Protein AF-A0A0H4VDK5-F1 (afdb_monomer)

Mean predicted aligned error: 10.65 Å

Secondary structure (DSSP, 8-state):
-HHHHHHHHHHHHHHHHHHHHHHHHHHHHHHHHHHHHHHHHHHHHT--GGGS-HHHHHHHHHHHHHHHHHHHHHHHHHHHHHHHHHHHHHHHHHHHHHHHHHHHHHHHHHH-

Radius of gyration: 26.25 Å; Cα contacts (8 Å, |Δi|>4): 13; chains: 1; bounding box: 66×22×73 Å

Structure (mmCIF, N/CA/C/O backbone):
data_AF-A0A0H4VDK5-F1
#
_entry.id   AF-A0A0H4VDK5-F1
#
loop_
_atom_site.group_PDB
_atom_site.id
_atom_site.type_symbol
_atom_site.label_atom_id
_atom_site.label_alt_id
_atom_site.label_comp_id
_atom_site.label_asym_id
_atom_site.label_entity_id
_atom_site.label_seq_id
_atom_site.pdbx_PDB_ins_code
_atom_site.Cartn_x
_atom_site.Cartn_y
_atom_site.Cartn_z
_atom_site.occupancy
_atom_site.B_iso_or_equiv
_atom_site.auth_seq_id
_atom_site.auth_comp_id
_atom_site.auth_asym_id
_atom_site.auth_atom_id
_atom_site.pdbx_PDB_model_num
ATOM 1 N N . MET A 1 1 ? -38.648 -7.818 13.616 1.00 56.28 1 MET A N 1
ATOM 2 C CA . MET A 1 1 ? -37.692 -6.768 14.028 1.00 56.28 1 MET A CA 1
ATOM 3 C C . MET A 1 1 ? -36.271 -7.329 14.091 1.00 56.28 1 MET A C 1
ATOM 5 O O . MET A 1 1 ? -35.418 -6.765 13.433 1.00 56.28 1 MET A O 1
ATOM 9 N N . ALA A 1 2 ? -36.035 -8.493 14.715 1.00 60.19 2 ALA A N 1
ATOM 10 C CA . ALA A 1 2 ? -34.727 -9.173 14.685 1.00 60.19 2 ALA A CA 1
ATOM 11 C C . ALA A 1 2 ? -34.235 -9.586 13.274 1.00 60.19 2 ALA A C 1
ATOM 13 O O . ALA A 1 2 ? -33.056 -9.434 12.970 1.00 60.19 2 ALA A O 1
ATOM 14 N N . ASP A 1 3 ? -35.133 -10.038 12.389 1.00 65.44 3 ASP A N 1
ATOM 15 C CA . ASP A 1 3 ? -34.762 -10.440 11.017 1.00 65.44 3 ASP A CA 1
ATOM 16 C C . ASP A 1 3 ? -34.295 -9.275 10.131 1.00 65.44 3 ASP A C 1
ATOM 18 O O . ASP A 1 3 ? -33.431 -9.464 9.280 1.00 65.44 3 ASP A O 1
ATOM 22 N N . SER A 1 4 ? -34.832 -8.062 10.331 1.00 64.75 4 SER A N 1
ATOM 23 C CA . SER A 1 4 ? -34.434 -6.902 9.522 1.00 64.75 4 SER A CA 1
ATOM 24 C C . SER A 1 4 ? -33.049 -6.387 9.898 1.00 64.75 4 SER A C 1
ATOM 26 O O . SER A 1 4 ? -32.329 -5.907 9.032 1.00 64.75 4 SER A O 1
ATOM 28 N N . GLU A 1 5 ? -32.658 -6.506 11.171 1.00 66.44 5 GLU A N 1
ATOM 29 C CA . GLU A 1 5 ? -31.299 -6.172 11.608 1.00 66.44 5 GLU A CA 1
ATOM 30 C C . GLU A 1 5 ? -30.294 -7.200 11.077 1.00 66.44 5 GLU A C 1
ATOM 32 O O . GLU A 1 5 ? -29.261 -6.818 10.538 1.00 66.44 5 GLU A O 1
ATOM 37 N N . ALA A 1 6 ? -30.609 -8.499 11.143 1.00 70.38 6 ALA A N 1
ATOM 38 C CA . ALA A 1 6 ? -29.735 -9.557 10.632 1.00 70.38 6 ALA A CA 1
ATOM 39 C C . ALA A 1 6 ? -29.430 -9.408 9.128 1.00 70.38 6 ALA A C 1
ATOM 41 O O . ALA A 1 6 ? -28.270 -9.527 8.731 1.00 70.38 6 ALA A O 1
ATOM 42 N N . SER A 1 7 ? -30.434 -9.068 8.310 1.00 72.12 7 SER A N 1
ATOM 43 C CA . SER A 1 7 ? -30.236 -8.831 6.873 1.00 72.12 7 SER A CA 1
ATOM 44 C C . SER A 1 7 ? -29.374 -7.602 6.566 1.00 72.12 7 SER A C 1
ATOM 46 O O . SER A 1 7 ? -28.624 -7.603 5.590 1.00 72.12 7 SER A O 1
ATOM 48 N N . ASP A 1 8 ? -29.460 -6.562 7.400 1.00 74.69 8 ASP A N 1
ATOM 49 C CA . ASP A 1 8 ? -28.713 -5.313 7.211 1.00 74.69 8 ASP A CA 1
ATOM 50 C C . ASP A 1 8 ? -27.220 -5.523 7.521 1.00 74.69 8 ASP A C 1
ATOM 52 O O . ASP A 1 8 ? -26.338 -5.119 6.758 1.00 74.69 8 ASP A O 1
ATOM 56 N N . TRP A 1 9 ? -26.929 -6.294 8.576 1.00 66.50 9 TRP A N 1
ATOM 57 C CA . TRP A 1 9 ? -25.566 -6.698 8.920 1.00 66.50 9 TRP A CA 1
ATOM 58 C C . TRP A 1 9 ? -24.920 -7.584 7.847 1.00 66.50 9 TRP A C 1
ATOM 60 O O . TRP A 1 9 ? -23.721 -7.452 7.592 1.00 66.50 9 TRP A O 1
ATOM 70 N N . GLU A 1 10 ? -25.676 -8.480 7.207 1.00 75.62 10 GLU A N 1
ATOM 71 C CA . GLU A 1 10 ? -25.173 -9.319 6.111 1.00 75.62 10 GLU A CA 1
ATOM 72 C C . GLU A 1 10 ? -24.870 -8.501 4.849 1.00 75.62 10 GLU A C 1
ATOM 74 O O . GLU A 1 10 ? -23.801 -8.670 4.251 1.00 75.62 10 GLU A O 1
ATOM 79 N N . ALA A 1 11 ? -25.741 -7.554 4.495 1.00 74.94 11 ALA A N 1
ATOM 80 C CA . ALA A 1 11 ? -25.533 -6.658 3.362 1.00 74.94 11 ALA A CA 1
ATOM 81 C C . ALA A 1 11 ? -24.287 -5.764 3.541 1.00 74.94 11 ALA A C 1
ATOM 83 O O . ALA A 1 11 ? -23.472 -5.648 2.618 1.00 74.94 11 ALA A O 1
ATOM 84 N N . GLU A 1 12 ? -24.069 -5.198 4.735 1.00 73.06 12 GLU A N 1
ATOM 85 C CA . GLU A 1 12 ? -22.845 -4.444 5.054 1.00 73.06 12 GLU A CA 1
ATOM 86 C C . GLU A 1 12 ? -21.586 -5.323 4.977 1.00 73.06 12 GLU A C 1
ATOM 88 O O . GLU A 1 12 ? -20.561 -4.915 4.417 1.00 73.06 12 GLU A O 1
ATOM 93 N N . ARG A 1 13 ? -21.652 -6.561 5.491 1.00 70.75 13 ARG A N 1
ATOM 94 C CA . ARG A 1 13 ? -20.530 -7.517 5.444 1.00 70.75 13 ARG A CA 1
ATOM 95 C C . ARG A 1 13 ? -20.149 -7.873 4.010 1.00 70.75 13 ARG A C 1
ATOM 97 O O . ARG A 1 13 ? -18.960 -8.029 3.716 1.00 70.75 13 ARG A O 1
ATOM 104 N N . GLU A 1 14 ? -21.126 -8.027 3.121 1.00 70.50 14 GLU A N 1
ATOM 105 C CA . GLU A 1 14 ? -20.886 -8.313 1.707 1.00 70.50 14 GLU A CA 1
ATOM 106 C C . GLU A 1 14 ? -20.300 -7.114 0.958 1.00 70.50 14 GLU A C 1
ATOM 108 O O . GLU A 1 14 ? -19.346 -7.286 0.185 1.00 70.50 14 GLU A O 1
ATOM 113 N N . ALA A 1 15 ? -20.812 -5.908 1.218 1.00 68.25 15 ALA A N 1
ATOM 114 C CA . ALA A 1 15 ? -20.294 -4.671 0.643 1.00 68.25 15 ALA A CA 1
ATOM 115 C C . ALA A 1 15 ? -18.821 -4.453 1.032 1.00 68.25 15 ALA A C 1
ATOM 117 O O . ALA A 1 15 ? -17.963 -4.309 0.154 1.00 68.25 15 ALA A O 1
ATOM 118 N N . GLU A 1 16 ? -18.487 -4.578 2.321 1.00 66.69 16 GLU A N 1
ATOM 119 C CA . GLU A 1 16 ? -17.102 -4.475 2.794 1.00 66.69 16 GLU A CA 1
ATOM 120 C C . GLU A 1 16 ? -16.185 -5.554 2.191 1.00 66.69 16 GLU A C 1
ATOM 122 O O . GLU A 1 16 ? -14.994 -5.319 1.953 1.00 66.69 16 GLU A O 1
ATOM 127 N N . ARG A 1 17 ? -16.699 -6.771 1.963 1.00 64.38 17 ARG A N 1
ATOM 128 C CA . ARG A 1 17 ? -15.907 -7.884 1.418 1.00 64.38 17 ARG A CA 1
ATOM 129 C C . ARG A 1 17 ? -15.590 -7.676 -0.066 1.00 64.38 17 ARG A C 1
ATOM 131 O O . ARG A 1 17 ? -14.478 -7.996 -0.495 1.00 64.38 17 ARG A O 1
ATOM 138 N N . ARG A 1 18 ? -16.518 -7.100 -0.841 1.00 61.25 18 ARG A N 1
ATOM 139 C CA . ARG A 1 18 ? -16.278 -6.698 -2.241 1.00 61.25 18 ARG A CA 1
ATOM 140 C C . ARG A 1 18 ? -15.283 -5.546 -2.335 1.00 61.25 18 ARG A C 1
ATOM 142 O O . ARG A 1 18 ? -14.454 -5.533 -3.248 1.00 61.25 18 ARG A O 1
ATOM 149 N N . GLU A 1 19 ? -15.310 -4.633 -1.367 1.00 64.12 19 GLU A N 1
ATOM 150 C CA . GLU A 1 19 ? -14.418 -3.476 -1.359 1.00 64.12 19 GLU A CA 1
ATOM 151 C C . GLU A 1 19 ? -12.943 -3.861 -1.132 1.00 64.12 19 GLU A C 1
ATOM 153 O O . GLU A 1 19 ? -12.014 -3.330 -1.737 1.00 64.12 19 GLU A O 1
ATOM 158 N N . ARG A 1 20 ? -12.711 -4.901 -0.326 1.00 63.50 20 ARG A N 1
ATOM 159 C CA . ARG A 1 20 ? -11.366 -5.402 0.004 1.00 63.50 20 ARG A CA 1
ATOM 160 C C . ARG A 1 20 ? -10.590 -5.961 -1.185 1.00 63.50 20 ARG A C 1
ATOM 162 O O . ARG A 1 20 ? -9.362 -5.943 -1.153 1.00 63.50 20 ARG A O 1
ATOM 169 N N . ARG A 1 21 ? -11.275 -6.478 -2.211 1.00 62.41 21 ARG A N 1
ATOM 170 C CA . ARG A 1 21 ? -10.625 -7.244 -3.287 1.00 62.41 21 ARG A CA 1
ATOM 171 C C . ARG A 1 21 ? -10.013 -6.369 -4.377 1.00 62.41 21 ARG A C 1
ATOM 173 O O . ARG A 1 21 ? -9.077 -6.812 -5.034 1.00 62.41 21 ARG A O 1
ATOM 180 N N . HIS A 1 22 ? -10.509 -5.148 -4.567 1.00 68.12 22 HIS A N 1
ATOM 181 C CA . HIS A 1 22 ? -10.106 -4.317 -5.703 1.00 68.12 22 HIS A CA 1
ATOM 182 C C . HIS A 1 22 ? -8.900 -3.411 -5.419 1.00 68.12 22 HIS A C 1
ATOM 184 O O . HIS A 1 22 ? -8.112 -3.172 -6.326 1.00 68.12 22 HIS A O 1
ATOM 190 N N . LEU A 1 23 ? -8.681 -2.980 -4.172 1.00 74.50 23 LEU A N 1
ATOM 191 C CA . LEU A 1 23 ? -7.496 -2.202 -3.767 1.00 74.50 23 LEU A CA 1
ATOM 192 C C . LEU A 1 23 ? -6.151 -2.840 -4.188 1.00 74.50 23 LEU A C 1
ATOM 194 O O . LEU A 1 23 ? -5.353 -2.155 -4.830 1.00 74.50 23 LEU A O 1
ATOM 198 N N . PRO A 1 24 ? -5.884 -4.135 -3.909 1.00 79.88 24 PRO A N 1
ATOM 199 C CA . PRO A 1 24 ? -4.648 -4.781 -4.355 1.00 79.88 24 PRO A CA 1
ATOM 200 C C . PRO A 1 24 ? -4.590 -4.985 -5.873 1.00 79.88 24 PRO A C 1
ATOM 202 O O . PRO A 1 24 ? -3.508 -4.935 -6.451 1.00 79.88 24 PRO A O 1
ATOM 205 N N . MET A 1 25 ? -5.736 -5.162 -6.540 1.00 82.94 25 MET A N 1
ATOM 206 C CA . MET A 1 25 ? -5.785 -5.307 -7.999 1.00 82.94 25 MET A CA 1
ATOM 207 C C . MET A 1 25 ? -5.475 -3.995 -8.721 1.00 82.94 25 MET A C 1
ATOM 209 O O . MET A 1 25 ? -4.791 -4.018 -9.737 1.00 82.94 25 MET A O 1
ATOM 213 N N . ILE A 1 26 ? -5.921 -2.854 -8.185 1.00 85.88 26 ILE A N 1
ATOM 214 C CA . ILE A 1 26 ? -5.579 -1.527 -8.714 1.00 85.88 26 ILE A CA 1
ATOM 215 C C . ILE A 1 26 ? -4.078 -1.277 -8.557 1.00 85.88 26 ILE A C 1
ATOM 217 O O . ILE A 1 26 ? -3.429 -0.864 -9.515 1.00 85.88 26 ILE A O 1
ATOM 221 N N . GLY A 1 27 ? -3.509 -1.589 -7.385 1.00 87.25 27 GLY A N 1
ATOM 222 C CA . GLY A 1 27 ? -2.064 -1.498 -7.157 1.00 87.25 27 GLY A CA 1
ATOM 223 C C . GLY A 1 27 ? -1.260 -2.372 -8.123 1.00 87.25 27 GLY A C 1
ATOM 224 O O . GLY A 1 27 ? -0.282 -1.909 -8.710 1.00 87.25 27 GLY A O 1
ATOM 225 N N . LEU A 1 28 ? -1.712 -3.606 -8.362 1.00 89.19 28 LEU A N 1
ATOM 226 C CA . LEU A 1 28 ? -1.100 -4.517 -9.329 1.00 89.19 28 LEU A CA 1
ATOM 227 C C . LEU A 1 28 ? -1.234 -3.998 -10.768 1.00 89.19 28 LEU A C 1
ATOM 229 O O . LEU A 1 28 ? -0.253 -4.006 -11.504 1.00 89.19 28 LEU A O 1
ATOM 233 N N . GLY A 1 29 ? -2.400 -3.475 -11.152 1.00 92.19 29 GLY A N 1
ATOM 234 C CA . GLY A 1 29 ? -2.626 -2.859 -12.461 1.00 92.19 29 GLY A CA 1
ATOM 235 C C . GLY A 1 29 ? -1.727 -1.645 -12.713 1.00 92.19 29 GLY A C 1
ATOM 236 O O . GLY A 1 29 ? -1.082 -1.576 -13.757 1.00 92.19 29 GLY A O 1
ATOM 237 N N . LEU A 1 30 ? -1.613 -0.731 -11.741 1.00 90.44 30 LEU A N 1
ATOM 238 C CA . LEU A 1 30 ? -0.683 0.405 -11.805 1.00 90.44 30 LEU A CA 1
ATOM 239 C C . LEU A 1 30 ? 0.772 -0.057 -11.913 1.00 90.44 30 LEU A C 1
ATOM 241 O O . LEU A 1 30 ? 1.533 0.506 -12.693 1.00 90.44 30 LEU A O 1
ATOM 245 N N . SER A 1 31 ? 1.148 -1.090 -11.157 1.00 90.81 31 SER A N 1
ATOM 246 C CA . SER A 1 31 ? 2.498 -1.659 -11.185 1.00 90.81 31 SER A CA 1
ATOM 247 C C . SER A 1 31 ? 2.833 -2.237 -12.562 1.00 90.81 31 SER A C 1
ATOM 249 O O . SER A 1 31 ? 3.892 -1.949 -13.113 1.00 90.81 31 SER A O 1
ATOM 251 N N . VAL A 1 32 ? 1.915 -3.016 -13.144 1.00 92.50 32 VAL A N 1
ATOM 252 C CA . VAL A 1 32 ? 2.076 -3.601 -14.483 1.00 92.50 32 VAL A CA 1
ATOM 253 C C . VAL A 1 32 ? 2.153 -2.508 -15.545 1.00 92.50 32 VAL A C 1
ATOM 255 O O . VAL A 1 32 ? 3.039 -2.559 -16.392 1.00 92.50 32 VAL A O 1
ATOM 258 N N . LEU A 1 33 ? 1.277 -1.501 -15.482 1.00 94.31 33 LEU A N 1
ATOM 259 C CA . LEU A 1 33 ? 1.296 -0.367 -16.407 1.00 94.31 33 LEU A CA 1
ATOM 260 C C . LEU A 1 33 ? 2.611 0.417 -16.316 1.00 94.31 33 LEU A C 1
ATOM 262 O O . LEU A 1 33 ? 3.187 0.774 -17.340 1.00 94.31 33 LEU A O 1
ATOM 266 N N . TYR A 1 34 ? 3.102 0.654 -15.100 1.00 90.88 34 TYR A N 1
ATOM 267 C CA . TYR A 1 34 ? 4.367 1.338 -14.858 1.00 90.88 34 TYR A CA 1
ATOM 268 C C . TYR A 1 34 ? 5.551 0.558 -15.441 1.00 90.88 34 TYR A C 1
ATOM 270 O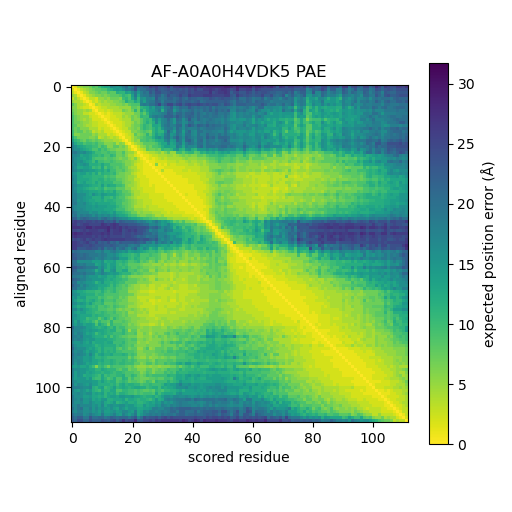 O . TYR A 1 34 ? 6.321 1.109 -16.226 1.00 90.88 34 TYR A O 1
ATOM 278 N N . VAL A 1 35 ? 5.663 -0.738 -15.129 1.00 90.06 35 VAL A N 1
ATOM 279 C CA . VAL A 1 35 ? 6.741 -1.596 -15.647 1.00 90.06 35 VAL A CA 1
ATOM 280 C C . VAL A 1 35 ? 6.665 -1.720 -17.170 1.00 90.06 35 VAL A C 1
ATOM 282 O O . VAL A 1 35 ? 7.694 -1.636 -17.836 1.00 90.06 35 VAL A O 1
ATOM 285 N N . ALA A 1 36 ? 5.464 -1.856 -17.739 1.00 91.75 36 ALA A N 1
ATOM 286 C CA . ALA A 1 36 ? 5.269 -1.882 -19.186 1.00 91.75 36 ALA A CA 1
ATOM 287 C C . ALA A 1 36 ? 5.686 -0.559 -19.845 1.00 91.75 36 ALA A C 1
ATOM 289 O O . ALA A 1 36 ? 6.326 -0.579 -20.893 1.00 91.75 36 ALA A O 1
ATOM 290 N N . GLY A 1 37 ? 5.378 0.583 -19.222 1.00 91.25 37 GLY A N 1
ATOM 291 C CA . GLY A 1 37 ? 5.813 1.902 -19.685 1.00 91.25 37 GLY A CA 1
ATOM 292 C C . GLY A 1 37 ? 7.334 2.061 -19.663 1.00 91.25 37 GLY A C 1
ATOM 293 O O . GLY A 1 37 ? 7.910 2.533 -20.640 1.00 91.25 37 GLY A O 1
ATOM 294 N N . VAL A 1 38 ? 7.994 1.604 -18.595 1.00 86.81 38 VAL A N 1
ATOM 295 C CA . VAL A 1 38 ? 9.463 1.594 -18.497 1.00 86.81 38 VAL A CA 1
ATOM 296 C C . VAL A 1 38 ? 10.077 0.677 -19.558 1.00 86.81 38 VAL A C 1
ATOM 298 O O . VAL A 1 38 ? 11.009 1.082 -20.249 1.00 86.81 38 VAL A O 1
ATOM 301 N N . ALA A 1 39 ? 9.538 -0.530 -19.741 1.00 85.88 39 ALA A N 1
ATOM 302 C CA . ALA A 1 39 ? 10.011 -1.461 -20.762 1.00 85.88 39 ALA A CA 1
ATOM 303 C C . ALA A 1 39 ? 9.841 -0.891 -22.181 1.00 85.88 39 ALA A C 1
ATOM 305 O O . ALA A 1 39 ? 10.769 -0.953 -22.984 1.00 85.88 39 ALA A O 1
ATOM 306 N N . LEU A 1 40 ? 8.689 -0.282 -22.479 1.00 88.31 40 LEU A N 1
ATOM 307 C CA . LEU A 1 40 ? 8.428 0.360 -23.767 1.00 88.31 40 LEU A CA 1
ATOM 308 C C . LEU A 1 40 ? 9.374 1.541 -24.013 1.00 88.31 40 LEU A C 1
ATOM 310 O O . LEU A 1 40 ? 9.916 1.667 -25.108 1.00 88.31 40 LEU A O 1
ATOM 314 N N . TYR A 1 41 ? 9.600 2.377 -22.996 1.00 85.94 41 TYR A N 1
ATOM 315 C CA . TYR A 1 41 ? 10.550 3.486 -23.063 1.00 85.94 41 TYR A CA 1
ATOM 316 C C . TYR A 1 41 ? 11.958 2.995 -23.418 1.00 85.94 41 TYR A C 1
ATOM 318 O O . TYR A 1 41 ? 12.558 3.513 -24.356 1.00 85.94 41 TYR A O 1
ATOM 326 N N . LEU A 1 42 ? 12.454 1.947 -22.749 1.00 82.00 42 LEU A N 1
ATOM 327 C CA . LEU A 1 42 ? 13.764 1.357 -23.047 1.00 82.00 42 LEU A CA 1
ATOM 328 C C . LEU A 1 42 ? 13.861 0.821 -24.483 1.00 82.00 42 LEU A C 1
ATOM 330 O O . LEU A 1 42 ? 14.853 1.071 -25.167 1.00 82.00 42 LEU A O 1
ATOM 334 N N . VAL A 1 43 ? 12.821 0.122 -24.952 1.00 81.50 43 VAL A N 1
ATOM 335 C CA . VAL A 1 43 ? 12.770 -0.441 -26.312 1.00 81.50 43 VAL A CA 1
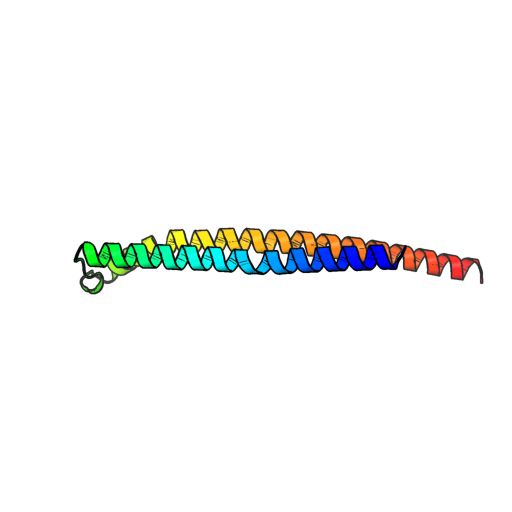ATOM 336 C C . VAL A 1 43 ? 12.783 0.664 -27.373 1.00 81.50 43 VAL A C 1
ATOM 338 O O . VAL A 1 43 ? 13.495 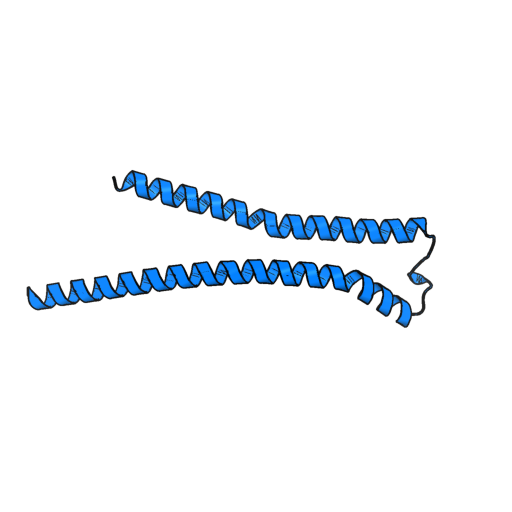0.540 -28.365 1.00 81.50 43 VAL A O 1
ATOM 341 N N . ILE A 1 44 ? 12.047 1.762 -27.159 1.00 85.12 44 ILE A N 1
ATOM 342 C CA . ILE A 1 44 ? 12.032 2.921 -28.070 1.00 85.12 44 ILE A CA 1
ATOM 343 C C . ILE A 1 44 ? 13.375 3.665 -28.049 1.00 85.12 44 ILE A C 1
ATOM 345 O O . ILE A 1 44 ? 13.843 4.112 -29.093 1.00 85.12 44 ILE A O 1
ATOM 349 N N . GLN A 1 45 ? 14.008 3.787 -26.879 1.00 79.62 45 GLN A N 1
ATOM 350 C CA . GLN A 1 45 ? 15.307 4.449 -26.718 1.00 79.62 45 GLN A CA 1
ATOM 351 C C . GLN A 1 45 ? 16.453 3.672 -27.399 1.00 79.62 45 GLN A C 1
ATOM 353 O O . GLN A 1 45 ? 17.528 4.232 -27.611 1.00 79.62 45 GLN A O 1
ATOM 358 N N . GLY A 1 46 ? 16.253 2.387 -27.720 1.00 68.44 46 GLY A N 1
ATOM 359 C CA . GLY A 1 46 ? 17.276 1.521 -28.317 1.00 68.44 46 GLY A CA 1
ATOM 360 C C . GLY A 1 46 ? 18.457 1.222 -27.385 1.00 68.44 46 GLY A C 1
ATOM 361 O O . GLY A 1 46 ? 19.499 0.760 -27.841 1.00 68.44 46 GLY A O 1
ATOM 362 N N . GLN A 1 47 ? 18.314 1.507 -26.089 1.00 64.12 47 GLN A N 1
ATOM 363 C CA . GLN A 1 47 ? 19.327 1.257 -25.067 1.00 64.12 47 GLN A CA 1
ATOM 364 C C . GLN A 1 47 ? 19.122 -0.156 -24.519 1.00 64.12 47 GLN A C 1
ATOM 366 O O . GLN A 1 47 ? 18.086 -0.435 -23.915 1.00 64.12 47 GLN A O 1
ATOM 371 N N . ASN A 1 48 ? 20.095 -1.047 -24.718 1.00 62.22 48 ASN A N 1
ATOM 372 C CA . ASN A 1 48 ? 20.096 -2.354 -24.068 1.00 62.22 48 ASN A CA 1
ATOM 373 C C . ASN A 1 48 ? 20.660 -2.206 -22.649 1.00 62.22 48 ASN A C 1
ATOM 375 O O . ASN A 1 48 ? 21.867 -2.022 -22.503 1.00 62.22 48 ASN A O 1
ATOM 379 N N . PRO A 1 49 ? 19.844 -2.349 -21.587 1.00 58.41 49 PRO A N 1
ATOM 380 C CA . PRO A 1 49 ? 20.347 -2.292 -20.217 1.00 58.41 49 PRO A CA 1
ATOM 381 C C . PRO A 1 49 ? 21.347 -3.413 -19.889 1.00 58.41 49 PRO A C 1
ATOM 383 O O . PRO A 1 49 ? 22.061 -3.331 -18.899 1.00 58.41 49 PRO A O 1
ATOM 386 N N . ALA A 1 50 ? 21.410 -4.450 -20.730 1.00 61.00 50 ALA A N 1
ATOM 387 C CA . ALA A 1 50 ? 22.351 -5.559 -20.621 1.00 61.00 50 ALA A CA 1
ATOM 388 C C . ALA A 1 50 ? 23.794 -5.211 -21.043 1.00 61.00 50 ALA A C 1
ATOM 390 O O . ALA A 1 50 ? 24.697 -5.969 -20.703 1.00 61.00 50 ALA A O 1
ATOM 391 N N . ASP A 1 51 ? 24.009 -4.092 -21.748 1.00 60.84 51 ASP A N 1
ATOM 392 C CA . ASP A 1 51 ? 25.350 -3.598 -22.107 1.00 60.84 51 ASP A CA 1
ATOM 393 C C . ASP A 1 51 ? 25.931 -2.635 -21.052 1.00 60.84 51 ASP A C 1
ATOM 395 O O . ASP A 1 51 ? 27.100 -2.254 -21.141 1.00 60.84 51 ASP A O 1
ATOM 399 N N . LEU A 1 52 ? 25.141 -2.239 -20.044 1.00 61.31 52 LEU A N 1
ATOM 400 C CA . LEU A 1 52 ? 25.620 -1.394 -18.950 1.00 61.31 52 LEU A CA 1
ATOM 401 C C . LEU A 1 52 ? 26.448 -2.203 -17.945 1.00 61.31 52 LEU A C 1
ATOM 403 O O . LEU A 1 52 ? 26.191 -3.380 -17.678 1.00 61.31 52 LEU A O 1
ATOM 407 N N . ALA A 1 53 ? 27.439 -1.542 -17.341 1.00 67.62 53 ALA A N 1
ATOM 408 C CA . ALA A 1 53 ? 28.220 -2.133 -16.265 1.00 67.62 53 ALA A CA 1
ATOM 409 C C . ALA A 1 53 ? 27.297 -2.569 -15.113 1.00 67.62 53 ALA A C 1
ATOM 411 O O . ALA A 1 53 ? 26.303 -1.910 -14.810 1.00 67.62 53 ALA A O 1
ATOM 412 N N . LEU A 1 54 ? 27.653 -3.654 -14.417 1.00 69.62 54 LEU A N 1
ATOM 413 C CA . LEU A 1 54 ? 26.826 -4.244 -13.352 1.00 69.62 54 LEU A CA 1
ATOM 414 C C . LEU A 1 54 ? 26.400 -3.228 -12.269 1.00 69.62 54 LEU A C 1
ATOM 416 O O . LEU A 1 54 ? 25.325 -3.358 -11.690 1.00 69.62 54 LEU A O 1
ATOM 420 N N . ASN A 1 55 ? 27.223 -2.202 -12.028 1.00 71.38 55 ASN A N 1
ATOM 421 C CA . ASN A 1 55 ? 26.924 -1.112 -11.100 1.00 71.38 55 ASN A CA 1
ATOM 422 C C . ASN A 1 55 ? 25.792 -0.193 -11.603 1.00 71.38 55 ASN A C 1
ATOM 424 O O . ASN A 1 55 ? 24.888 0.139 -10.848 1.00 71.38 55 ASN A O 1
ATOM 428 N N . GLU A 1 56 ? 25.793 0.158 -12.889 1.00 77.25 56 GLU A N 1
ATOM 429 C CA . GLU A 1 56 ? 24.775 1.024 -13.503 1.00 77.25 56 GLU A CA 1
ATOM 430 C C . GLU A 1 56 ? 23.443 0.286 -13.704 1.00 77.25 56 GLU A C 1
ATOM 432 O O . GLU A 1 56 ? 22.370 0.879 -13.582 1.00 77.25 56 GLU A O 1
ATOM 437 N N . LEU A 1 57 ? 23.493 -1.032 -13.934 1.00 79.69 57 LEU A N 1
ATOM 438 C CA . LEU A 1 57 ? 22.303 -1.883 -13.905 1.00 79.69 57 LEU A CA 1
ATOM 439 C C . LEU A 1 57 ? 21.655 -1.877 -12.510 1.00 79.69 57 LEU A C 1
ATOM 441 O O . LEU A 1 57 ? 20.430 -1.814 -12.396 1.00 79.69 57 LEU A O 1
ATOM 445 N N . GLY A 1 58 ? 22.475 -1.913 -11.455 1.00 80.06 58 GLY A N 1
ATOM 446 C CA . GLY A 1 58 ? 22.026 -1.794 -10.068 1.00 80.06 58 GLY A CA 1
ATOM 447 C C . GLY A 1 58 ? 21.323 -0.464 -9.794 1.00 80.06 58 GLY A C 1
ATOM 448 O O . GLY A 1 58 ? 20.209 -0.465 -9.267 1.00 80.06 58 GLY A O 1
ATOM 449 N N . ASP A 1 59 ? 21.917 0.650 -10.222 1.00 83.44 59 ASP A N 1
ATOM 450 C CA . ASP A 1 59 ? 21.328 1.987 -10.077 1.00 83.44 59 ASP A CA 1
ATOM 451 C C . ASP A 1 59 ? 20.015 2.127 -10.864 1.00 83.44 59 ASP A C 1
ATOM 453 O O . ASP A 1 59 ? 19.036 2.687 -10.360 1.00 83.44 59 ASP A O 1
ATOM 457 N N . PHE A 1 60 ? 19.941 1.551 -12.068 1.00 83.25 60 PHE A N 1
ATOM 458 C CA . PHE A 1 60 ? 18.718 1.528 -12.870 1.00 83.25 60 PHE A CA 1
ATOM 459 C C . PHE A 1 60 ? 17.591 0.7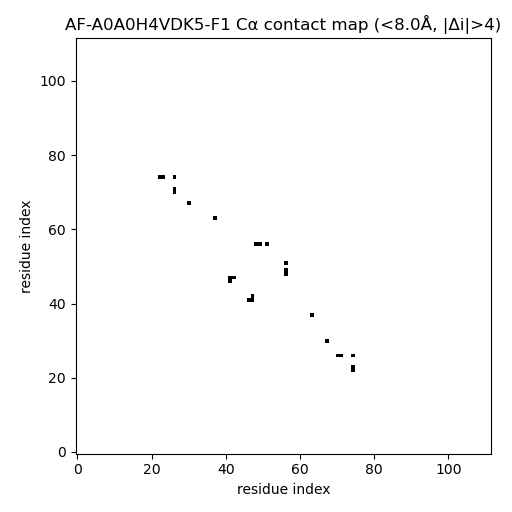39 -12.187 1.00 83.25 60 PHE A C 1
ATOM 461 O O . PHE A 1 60 ? 16.475 1.245 -12.034 1.00 83.25 60 PHE A O 1
ATOM 468 N N . VAL A 1 61 ? 17.873 -0.487 -11.732 1.00 86.12 61 VAL A N 1
ATOM 469 C CA . VAL A 1 61 ? 16.885 -1.325 -11.033 1.00 86.12 61 VAL A CA 1
ATOM 470 C C . VAL A 1 61 ? 16.470 -0.680 -9.711 1.00 86.12 61 VAL A C 1
ATOM 472 O O . VAL A 1 61 ? 15.282 -0.677 -9.384 1.00 86.12 61 VAL A O 1
ATOM 475 N N . GLY A 1 62 ? 17.402 -0.077 -8.972 1.00 88.62 62 GLY A N 1
ATOM 476 C CA . GLY A 1 62 ? 17.112 0.694 -7.762 1.00 88.62 62 GLY A CA 1
ATOM 477 C C . GLY A 1 62 ? 16.191 1.886 -8.040 1.00 88.62 62 GL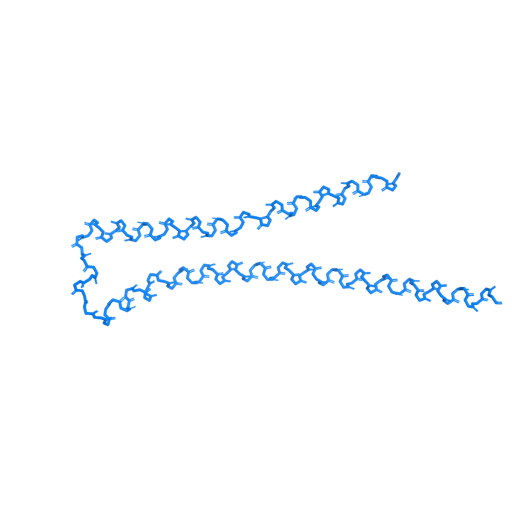Y A C 1
ATOM 478 O O . GLY A 1 62 ? 15.199 2.087 -7.334 1.00 88.62 62 GLY A O 1
ATOM 479 N N . GLY A 1 63 ? 16.453 2.626 -9.118 1.00 87.00 63 GLY A N 1
ATOM 480 C CA . GLY A 1 63 ? 15.638 3.759 -9.551 1.00 87.00 63 GLY A CA 1
ATOM 481 C C . GLY A 1 63 ? 14.217 3.361 -9.957 1.00 87.00 63 GLY A C 1
ATOM 482 O O . GLY A 1 63 ? 13.253 3.961 -9.486 1.00 87.00 63 GLY A O 1
ATOM 483 N N . 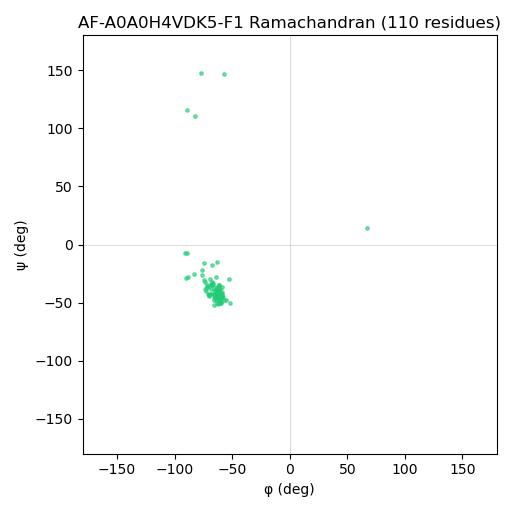VAL A 1 64 ? 14.066 2.317 -10.777 1.00 89.44 64 VAL A N 1
ATOM 484 C CA . VAL A 1 64 ? 12.752 1.837 -11.248 1.00 89.44 64 VAL A CA 1
ATOM 485 C C . VAL A 1 64 ? 11.965 1.138 -10.134 1.00 89.44 64 VAL A C 1
ATOM 487 O O . VAL A 1 64 ? 10.741 1.248 -10.065 1.00 89.44 64 VAL A O 1
ATOM 490 N N . SER A 1 65 ? 12.641 0.429 -9.228 1.00 91.62 65 SER A N 1
ATOM 491 C CA . SER A 1 65 ? 11.975 -0.273 -8.124 1.00 91.62 65 SER A CA 1
ATOM 492 C C . SER A 1 65 ? 11.520 0.657 -6.998 1.00 91.62 65 SER A C 1
ATOM 494 O O . SER A 1 65 ? 10.540 0.336 -6.327 1.00 91.62 65 SER A O 1
ATOM 496 N N . SER A 1 66 ? 12.157 1.817 -6.804 1.00 92.19 66 SER A N 1
ATOM 497 C CA . SER A 1 66 ? 11.849 2.722 -5.686 1.00 92.19 66 SER A CA 1
ATOM 498 C C . SER A 1 66 ? 10.389 3.222 -5.671 1.00 92.19 66 SER A C 1
ATOM 500 O O . SER A 1 66 ? 9.723 3.062 -4.643 1.00 92.19 66 SER A O 1
ATOM 502 N N . PRO A 1 67 ? 9.817 3.754 -6.774 1.00 91.12 67 PRO A N 1
ATOM 503 C CA . PRO A 1 67 ? 8.408 4.159 -6.810 1.00 91.12 67 PRO A CA 1
ATOM 504 C C . PRO A 1 67 ? 7.444 2.987 -6.609 1.00 91.12 67 PRO A C 1
ATOM 506 O O . PRO A 1 67 ? 6.418 3.129 -5.943 1.00 91.12 67 PRO A O 1
ATOM 509 N N . LEU A 1 68 ? 7.788 1.818 -7.154 1.00 91.81 68 LEU A N 1
ATOM 510 C CA . LEU A 1 68 ? 6.989 0.606 -7.021 1.00 91.81 68 LEU A CA 1
ATOM 511 C C . LEU A 1 68 ? 6.956 0.127 -5.563 1.00 91.81 68 LEU A C 1
ATOM 513 O O . LEU A 1 68 ? 5.884 -0.124 -5.016 1.00 91.81 68 LEU A O 1
ATOM 517 N N . ALA A 1 69 ? 8.114 0.055 -4.907 1.00 92.31 69 ALA A N 1
ATOM 518 C CA . ALA A 1 69 ? 8.220 -0.313 -3.500 1.00 92.31 69 ALA A CA 1
ATOM 519 C C . ALA A 1 69 ? 7.440 0.664 -2.607 1.00 92.31 69 ALA A C 1
ATOM 521 O O . ALA A 1 69 ? 6.697 0.238 -1.721 1.00 92.31 69 ALA A O 1
ATOM 522 N N . PHE A 1 70 ? 7.542 1.968 -2.882 1.00 93.94 70 PHE A N 1
ATOM 523 C CA . PHE A 1 70 ? 6.801 2.990 -2.149 1.00 93.94 70 PHE A CA 1
ATOM 524 C C . PHE A 1 70 ? 5.280 2.855 -2.324 1.00 93.94 70 PHE A C 1
ATOM 526 O O . PHE A 1 70 ? 4.543 2.913 -1.339 1.00 93.94 70 PHE A O 1
ATOM 533 N N . LEU A 1 71 ? 4.802 2.603 -3.549 1.00 90.69 71 LEU A N 1
ATOM 534 C CA . LEU A 1 71 ? 3.384 2.357 -3.831 1.00 90.69 71 LEU A CA 1
ATOM 535 C C . LEU A 1 71 ? 2.836 1.204 -2.976 1.00 90.69 71 LEU A C 1
ATOM 537 O O . LEU A 1 71 ? 1.786 1.337 -2.342 1.00 90.69 71 LEU A O 1
ATOM 541 N N . TRP A 1 72 ? 3.559 0.085 -2.929 1.00 91.12 72 TRP A N 1
ATOM 542 C CA . TRP A 1 72 ? 3.158 -1.087 -2.150 1.00 91.12 72 TRP A CA 1
ATOM 543 C C . TRP A 1 72 ? 3.223 -0.850 -0.642 1.00 91.12 72 TRP A C 1
ATOM 545 O O . TRP A 1 72 ? 2.346 -1.327 0.078 1.00 91.12 72 TRP A O 1
ATOM 555 N N . LEU A 1 73 ? 4.195 -0.070 -0.165 1.00 93.00 73 LEU A N 1
ATOM 556 C CA . LEU A 1 73 ? 4.282 0.332 1.239 1.00 93.00 73 LEU A CA 1
ATOM 557 C C . LEU A 1 73 ? 3.039 1.128 1.650 1.00 93.00 73 LEU A C 1
ATOM 559 O O . LEU A 1 73 ? 2.376 0.777 2.627 1.00 93.00 73 LEU A O 1
ATOM 563 N N . VAL A 1 74 ? 2.672 2.151 0.876 1.00 92.38 74 VAL A N 1
ATOM 564 C CA . VAL A 1 74 ? 1.487 2.980 1.142 1.00 92.38 74 VAL A CA 1
ATOM 565 C C . VAL A 1 74 ? 0.210 2.138 1.111 1.00 92.38 74 VAL A C 1
ATOM 567 O O . VAL A 1 74 ? -0.632 2.236 2.007 1.00 92.38 74 VAL A O 1
ATOM 570 N N . LEU A 1 75 ? 0.072 1.257 0.118 1.00 89.75 75 LEU A N 1
ATOM 571 C CA . LEU A 1 75 ? -1.085 0.373 0.007 1.00 89.75 75 LEU A CA 1
ATOM 572 C C . LEU A 1 75 ? -1.179 -0.605 1.190 1.00 89.75 75 LEU A C 1
ATOM 574 O O . LEU A 1 75 ? -2.269 -0.831 1.722 1.00 89.75 75 LEU A O 1
ATOM 578 N N . GLY A 1 76 ? -0.047 -1.166 1.619 1.00 89.19 76 GLY A N 1
ATOM 579 C CA . GLY A 1 76 ? 0.050 -2.024 2.798 1.00 89.19 76 GLY A CA 1
ATOM 580 C C . GLY A 1 76 ? -0.325 -1.284 4.080 1.00 89.19 76 GLY A C 1
ATOM 581 O O . GLY A 1 76 ? -1.117 -1.795 4.871 1.00 89.19 76 GLY A O 1
ATOM 582 N N . PHE A 1 77 ? 0.143 -0.046 4.245 1.00 90.69 77 PHE A N 1
ATOM 583 C CA . PHE A 1 77 ? -0.189 0.797 5.393 1.00 90.69 77 PHE A CA 1
ATOM 584 C C . PHE A 1 77 ? -1.700 1.059 5.509 1.00 90.69 77 PHE A C 1
ATOM 586 O O . PHE A 1 77 ? -2.279 0.941 6.595 1.00 90.69 77 PHE A O 1
ATOM 593 N N . PHE A 1 78 ? -2.376 1.355 4.393 1.00 87.50 78 PHE A N 1
ATOM 594 C CA . PHE A 1 78 ? -3.830 1.544 4.387 1.00 87.50 78 PHE A CA 1
ATOM 595 C C . PHE A 1 78 ? -4.601 0.256 4.693 1.00 87.50 78 PHE A C 1
ATOM 597 O O . PHE A 1 78 ? -5.643 0.310 5.355 1.00 87.50 78 PHE A O 1
ATOM 604 N N . GLN A 1 79 ? -4.100 -0.896 4.240 1.00 86.12 79 GLN A N 1
ATOM 605 C CA . GLN A 1 79 ? -4.679 -2.198 4.577 1.00 86.12 79 GLN A CA 1
ATOM 606 C C . GLN A 1 79 ? -4.539 -2.500 6.076 1.00 86.12 79 GLN A C 1
ATOM 608 O O . GLN A 1 79 ? -5.555 -2.728 6.736 1.00 86.12 79 GLN A O 1
ATOM 613 N N . GLN A 1 80 ? -3.327 -2.389 6.629 1.00 85.69 80 GLN A N 1
ATOM 614 C CA . GLN A 1 80 ? -3.042 -2.607 8.054 1.00 85.69 80 GLN A CA 1
ATOM 615 C C . GLN A 1 80 ? -3.854 -1.665 8.954 1.00 85.69 80 GLN A C 1
ATOM 617 O O . GLN A 1 80 ? -4.487 -2.098 9.914 1.00 85.69 80 GLN A O 1
ATOM 622 N N . SER A 1 81 ? -3.928 -0.376 8.608 1.00 87.00 81 SER A N 1
ATOM 623 C CA . SER A 1 81 ? -4.712 0.605 9.371 1.00 87.00 81 SER A CA 1
ATOM 624 C C . SER A 1 81 ? -6.194 0.239 9.456 1.00 87.00 81 SER A C 1
ATOM 626 O O . SER A 1 81 ? -6.849 0.484 10.470 1.00 87.00 81 SER A O 1
ATOM 628 N N . ARG A 1 82 ? -6.755 -0.333 8.385 1.00 84.19 82 ARG A N 1
ATOM 629 C CA . ARG A 1 82 ? -8.162 -0.743 8.350 1.00 84.19 82 ARG A CA 1
ATOM 630 C C . ARG A 1 82 ? -8.399 -1.995 9.192 1.00 84.19 82 ARG A C 1
ATOM 632 O O . ARG A 1 82 ? -9.403 -2.058 9.897 1.00 84.19 82 ARG A O 1
ATOM 639 N N . GLU A 1 83 ? -7.466 -2.940 9.169 1.00 85.06 83 GLU A N 1
ATOM 640 C CA . GLU A 1 83 ? -7.496 -4.138 10.011 1.00 85.06 83 GLU A CA 1
ATOM 641 C C . GLU A 1 83 ? -7.434 -3.802 11.510 1.00 85.06 83 GLU A C 1
ATOM 643 O O . GLU A 1 83 ? -8.257 -4.300 12.278 1.00 85.06 83 GLU A O 1
ATOM 648 N N . ILE A 1 84 ? -6.565 -2.867 11.914 1.00 84.69 84 ILE A N 1
ATOM 649 C CA . ILE A 1 84 ? -6.468 -2.397 13.308 1.00 84.69 84 ILE A CA 1
ATOM 650 C C . ILE A 1 84 ? -7.806 -1.824 13.797 1.00 84.69 84 ILE A C 1
ATOM 652 O O . ILE A 1 84 ? -8.262 -2.156 14.892 1.00 84.69 84 ILE A O 1
ATOM 656 N N . ARG A 1 85 ? -8.476 -0.997 12.982 1.00 85.62 85 ARG A N 1
ATOM 657 C CA . ARG A 1 85 ? -9.780 -0.413 13.349 1.00 85.62 85 ARG A CA 1
ATOM 658 C C . ARG A 1 85 ? -10.857 -1.476 13.562 1.00 85.62 85 ARG A C 1
ATOM 660 O O . ARG A 1 85 ? -11.664 -1.356 14.482 1.00 85.62 85 ARG A O 1
ATOM 667 N N . LEU A 1 86 ? -10.868 -2.511 12.727 1.00 83.38 86 LEU A N 1
ATOM 668 C CA . LEU A 1 86 ? -11.836 -3.603 12.832 1.00 83.38 86 LEU A CA 1
ATOM 669 C C . LEU A 1 86 ? -11.570 -4.468 14.064 1.00 83.38 86 LEU A C 1
ATOM 671 O O . LEU A 1 86 ? -12.506 -4.763 14.804 1.00 83.38 86 LEU A O 1
ATOM 675 N N . SER A 1 87 ? -10.303 -4.804 14.319 1.00 83.69 87 SER A N 1
ATOM 676 C CA . SER A 1 87 ? -9.889 -5.547 15.513 1.00 83.69 87 SER A CA 1
ATOM 677 C C . SER A 1 87 ? -10.248 -4.794 16.799 1.00 83.69 87 SER A C 1
ATOM 679 O O . SER A 1 87 ? -10.875 -5.353 17.697 1.00 83.69 87 SER A O 1
ATOM 681 N N . SER A 1 88 ? -9.976 -3.485 16.849 1.00 89.56 88 SER A N 1
ATOM 682 C CA . SER A 1 88 ? -10.350 -2.628 17.981 1.00 89.56 88 SER A CA 1
ATOM 683 C C . SER A 1 88 ? -11.866 -2.601 18.221 1.00 89.56 88 SER A C 1
ATOM 685 O O . SER A 1 88 ? -12.315 -2.728 19.363 1.00 89.56 88 SER A O 1
ATOM 687 N N . ARG A 1 89 ? -12.677 -2.510 17.156 1.00 90.25 89 ARG A N 1
ATOM 688 C CA . ARG A 1 89 ? -14.144 -2.571 17.262 1.00 90.25 89 ARG A CA 1
ATOM 689 C C . ARG A 1 89 ? -14.620 -3.925 17.796 1.00 90.25 89 ARG A C 1
ATOM 691 O O . ARG A 1 89 ? -15.480 -3.949 18.673 1.00 90.25 89 ARG A O 1
ATOM 698 N N . ALA A 1 90 ? -14.066 -5.028 17.294 1.00 89.44 90 ALA A N 1
ATOM 699 C CA . ALA A 1 90 ? -14.417 -6.373 17.742 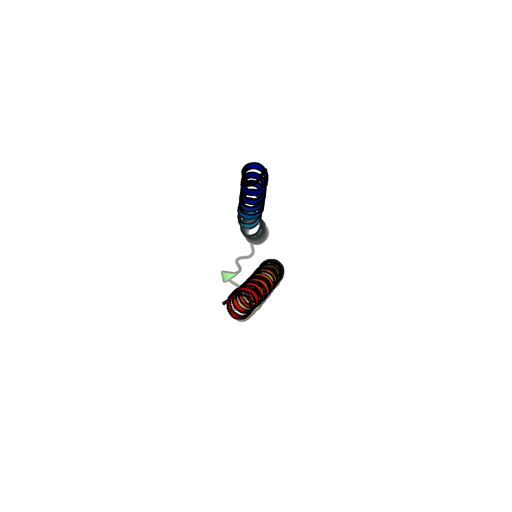1.00 89.44 90 ALA A CA 1
ATOM 700 C C . ALA A 1 90 ? -14.070 -6.590 19.223 1.00 89.44 90 ALA A C 1
ATOM 702 O O . ALA A 1 90 ? -14.902 -7.091 19.976 1.00 89.44 90 ALA A O 1
ATOM 703 N N . LEU A 1 91 ? -12.893 -6.134 19.660 1.00 89.81 91 LEU A N 1
ATOM 704 C CA . LEU A 1 91 ? -12.467 -6.221 21.056 1.00 89.81 91 LEU A CA 1
ATOM 705 C C . LEU A 1 91 ? -13.376 -5.403 21.984 1.00 89.81 91 LEU A C 1
ATOM 707 O O . LEU A 1 91 ? -13.755 -5.873 23.053 1.00 89.81 91 LEU A O 1
ATOM 711 N N . ASN A 1 92 ? -13.782 -4.202 21.563 1.00 93.81 92 ASN A N 1
ATOM 712 C CA . ASN A 1 92 ? -14.720 -3.378 22.326 1.00 93.81 92 ASN A CA 1
ATOM 713 C C . ASN A 1 92 ? -16.106 -4.037 22.451 1.00 93.81 92 ASN A C 1
ATOM 715 O O . ASN A 1 92 ? -16.729 -3.973 23.508 1.00 93.81 92 ASN A O 1
ATOM 719 N N . LEU A 1 93 ? -16.589 -4.692 21.390 1.00 92.44 93 LEU A N 1
ATOM 720 C CA . LEU A 1 93 ? -17.829 -5.471 21.444 1.00 92.44 93 LEU A CA 1
ATOM 721 C C . LEU A 1 93 ? -17.691 -6.670 22.389 1.00 92.44 93 LEU A C 1
ATOM 723 O O . LEU A 1 93 ? -18.544 -6.856 23.250 1.00 92.44 93 LEU A O 1
ATOM 727 N N . GLN A 1 94 ? -16.587 -7.416 22.301 1.00 91.25 94 GLN A N 1
ATOM 728 C CA . GLN A 1 94 ? -16.316 -8.556 23.178 1.00 91.25 94 GLN A CA 1
ATOM 729 C C . GLN A 1 94 ? -16.229 -8.145 24.656 1.00 91.25 94 GLN A C 1
ATOM 731 O O . GLN A 1 94 ? -16.782 -8.825 25.518 1.00 91.25 94 GLN A O 1
ATOM 736 N N . ALA A 1 95 ? -15.602 -7.004 24.957 1.00 93.06 95 ALA A N 1
ATOM 737 C CA . ALA A 1 95 ? -15.540 -6.464 26.312 1.00 93.06 95 ALA A CA 1
ATOM 738 C C . ALA A 1 95 ? -16.934 -6.104 26.858 1.00 93.06 95 ALA A C 1
ATOM 740 O O . ALA A 1 95 ? -17.233 -6.389 28.018 1.00 93.06 95 ALA A O 1
ATOM 741 N N . ARG A 1 96 ? -17.810 -5.525 26.024 1.00 93.38 96 ARG A N 1
ATOM 742 C CA . ARG A 1 96 ? -19.206 -5.238 26.400 1.00 93.38 96 ARG A CA 1
ATOM 743 C C . ARG A 1 96 ? -20.011 -6.513 26.642 1.00 93.38 96 ARG A C 1
ATOM 745 O O . ARG A 1 96 ? -20.801 -6.552 27.580 1.00 93.38 96 ARG A O 1
ATOM 752 N N . GLU A 1 97 ? -19.803 -7.544 25.827 1.00 92.25 97 GLU A N 1
ATOM 753 C CA . GLU A 1 97 ? -20.440 -8.854 26.003 1.00 92.25 97 GLU A CA 1
ATOM 754 C C . GLU A 1 97 ? -20.035 -9.484 27.347 1.00 92.25 97 GLU A C 1
ATOM 756 O O . GLU A 1 97 ? -20.889 -9.924 28.114 1.00 92.25 97 GLU A O 1
ATOM 761 N N . MET A 1 98 ? -18.738 -9.441 27.682 1.00 91.88 98 MET A N 1
ATOM 762 C CA . MET A 1 98 ? -18.220 -9.929 28.966 1.00 91.88 98 MET A CA 1
ATOM 763 C C . MET A 1 98 ? -18.807 -9.164 30.154 1.00 91.88 98 MET A C 1
ATOM 765 O O . MET A 1 98 ? -19.209 -9.787 31.132 1.00 91.88 98 MET A O 1
ATOM 769 N N . GLN A 1 99 ? -18.901 -7.833 30.072 1.00 91.88 99 GLN A N 1
ATOM 770 C CA . GLN A 1 99 ? -19.523 -7.025 31.126 1.00 91.88 99 GLN A CA 1
ATOM 771 C C . GLN A 1 99 ? -20.984 -7.417 31.357 1.00 91.88 99 GLN A C 1
ATOM 773 O O . GLN A 1 99 ? -21.389 -7.588 32.504 1.00 91.88 99 GLN A O 1
ATOM 778 N N . ARG A 1 100 ? -21.757 -7.626 30.284 1.00 91.88 100 ARG A N 1
ATOM 779 C CA . ARG A 1 100 ? -23.140 -8.108 30.402 1.00 91.88 100 ARG A CA 1
ATOM 780 C C . ARG A 1 100 ? -23.208 -9.500 31.019 1.00 91.88 100 ARG A C 1
ATOM 782 O O . ARG A 1 100 ? -24.013 -9.704 31.914 1.00 91.88 100 ARG A O 1
ATOM 789 N N . SER A 1 101 ? -22.345 -10.428 30.605 1.00 87.50 101 SER A N 1
ATOM 790 C CA . SER A 1 101 ? -22.296 -11.773 31.197 1.00 87.50 101 SER A CA 1
ATOM 791 C C . SER A 1 101 ? -22.018 -11.723 32.701 1.00 87.50 101 SER A C 1
ATOM 793 O O . SER A 1 101 ? -22.634 -12.462 33.461 1.00 87.50 101 SER A O 1
ATOM 795 N N . VAL A 1 102 ? -21.118 -10.839 33.146 1.00 90.75 102 VAL A N 1
ATOM 796 C CA . VAL A 1 102 ? -20.816 -10.646 34.574 1.00 90.75 102 VAL A CA 1
ATOM 797 C C . VAL A 1 102 ? -22.018 -10.068 35.324 1.00 90.75 102 VAL A C 1
ATOM 799 O O . VAL A 1 102 ? -22.329 -10.542 36.414 1.00 90.75 102 VAL A O 1
ATOM 802 N N . GLU A 1 103 ? -22.706 -9.085 34.744 1.00 90.31 103 GLU A N 1
ATOM 803 C CA . GLU A 1 103 ? -23.924 -8.498 35.317 1.00 90.31 103 GLU A CA 1
ATOM 804 C C . GLU A 1 103 ? -25.034 -9.551 35.475 1.00 90.31 103 GLU A C 1
ATOM 806 O O . GLU A 1 103 ? -25.646 -9.655 36.535 1.00 90.31 103 GLU A O 1
ATOM 811 N N . GLU A 1 104 ? -25.251 -10.382 34.452 1.00 87.00 104 GLU A N 1
ATOM 812 C CA . GLU A 1 104 ? -26.230 -11.475 34.484 1.00 87.00 104 GLU A CA 1
ATOM 813 C C . GLU A 1 104 ? -25.866 -12.526 35.542 1.00 87.00 104 GLU A C 1
ATOM 815 O O . GLU A 1 104 ? -26.713 -12.925 36.338 1.00 87.00 104 GLU A O 1
ATOM 820 N N . HIS A 1 105 ? -24.594 -12.934 35.631 1.00 87.25 105 HIS A N 1
ATOM 821 C CA . HIS A 1 105 ? -24.144 -13.856 36.680 1.00 87.25 105 HIS A CA 1
ATOM 822 C C . HIS A 1 105 ? -24.325 -13.282 38.085 1.00 87.25 105 HIS A C 1
ATOM 824 O O . HIS A 1 105 ? -24.670 -14.021 39.005 1.00 87.25 105 HIS A O 1
ATOM 830 N N . ARG A 1 106 ? -24.115 -11.973 38.253 1.00 86.00 106 ARG A N 1
ATOM 831 C CA . ARG A 1 106 ? -24.339 -11.294 39.526 1.00 86.00 106 ARG A CA 1
ATOM 832 C C . ARG A 1 106 ? -25.817 -11.291 39.906 1.00 86.00 106 ARG A C 1
ATOM 834 O O . ARG A 1 106 ? -26.125 -11.626 41.041 1.00 86.00 106 ARG A O 1
ATOM 841 N N . ARG A 1 107 ? -26.718 -10.986 38.968 1.00 84.94 107 ARG A N 1
ATOM 842 C CA . ARG A 1 107 ? -28.171 -11.045 39.206 1.00 84.94 107 ARG A CA 1
ATOM 843 C C . ARG A 1 107 ? -28.626 -12.444 39.600 1.00 84.94 107 ARG A C 1
ATOM 845 O O . ARG A 1 107 ? -29.328 -12.592 40.587 1.00 84.94 107 ARG A O 1
ATOM 852 N N . VAL A 1 108 ? -28.157 -13.471 38.891 1.00 87.19 108 VAL A N 1
ATOM 853 C CA . VAL A 1 108 ? -28.466 -14.872 39.228 1.00 87.19 108 VAL A CA 1
ATOM 854 C C . VAL A 1 108 ? -27.953 -15.253 40.623 1.00 87.19 108 VAL A C 1
ATOM 856 O O . VAL A 1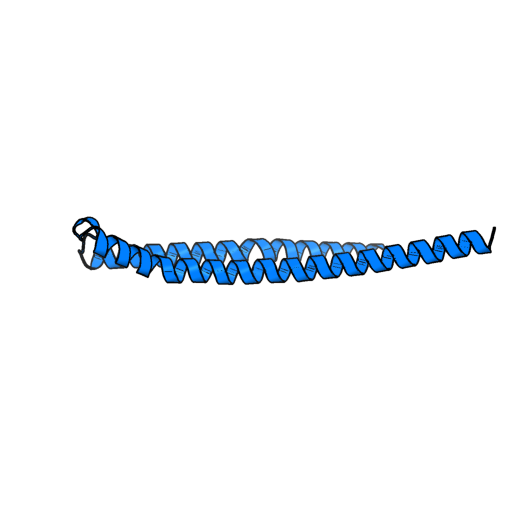 108 ? -28.606 -16.028 41.311 1.00 87.19 108 VAL A O 1
ATOM 859 N N . ALA A 1 109 ? -26.807 -14.718 41.053 1.00 84.19 109 ALA A N 1
ATOM 860 C CA . ALA A 1 109 ? -26.264 -14.957 42.391 1.00 84.19 109 ALA A CA 1
ATOM 861 C C . ALA A 1 109 ? -26.972 -14.161 43.506 1.00 84.19 109 ALA A C 1
ATOM 863 O O . ALA A 1 109 ? -26.858 -14.536 44.667 1.00 84.19 109 ALA A O 1
ATOM 864 N N . GLU A 1 110 ? -27.648 -13.057 43.176 1.00 79.75 110 GLU A N 1
ATOM 865 C CA . GLU A 1 110 ? -28.427 -12.244 44.122 1.00 79.75 110 GLU A CA 1
ATOM 866 C C . GLU A 1 110 ? -29.886 -12.738 44.250 1.00 79.75 110 GLU A C 1
ATOM 868 O O . GLU A 1 110 ? -30.480 -12.585 45.316 1.00 79.75 110 GLU A O 1
ATOM 873 N N . ASP A 1 111 ? -30.440 -13.364 43.201 1.00 73.31 111 ASP A N 1
ATOM 874 C CA . ASP A 1 111 ? -31.805 -13.925 43.165 1.00 73.31 111 ASP A CA 1
ATOM 875 C C . ASP A 1 111 ? -31.908 -15.397 43.638 1.00 73.31 111 ASP A C 1
ATOM 877 O O . ASP A 1 111 ? -33.021 -15.922 43.757 1.00 73.31 111 ASP A O 1
ATOM 881 N N . GLY A 1 112 ? -30.781 -16.079 43.881 1.00 59.06 112 GLY A N 1
ATOM 882 C CA . GLY A 1 112 ? -30.708 -17.482 44.332 1.00 59.06 112 GLY A CA 1
ATOM 883 C C . GLY A 1 112 ? -30.314 -17.637 45.794 1.00 59.06 112 GLY A C 1
ATOM 884 O O . GLY A 1 112 ? -30.885 -18.538 46.452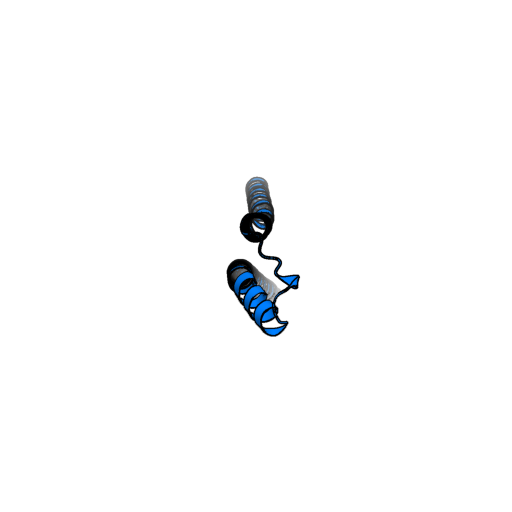 1.00 59.06 112 GLY A O 1
#

Sequence (112 aa):
MADSEASDWEAEREAERRERRHLPMIGLGLSVLYVAGVALYLVIQGQNPADLALNELGDFVGGVSSPLAFLWLVLGFFQQSREIRLSSRALNLQAREMQRSVEEHRRVAEDG

pLDDT: mean 81.34, std 10.87, range [56.28, 94.31]

Solvent-accessible surface area (backbone atoms only — not comparable to full-atom values): 6286 Å² total; per-residue (Å²): 114,71,66,62,54,55,54,50,56,50,53,52,53,51,53,57,56,61,57,63,61,49,60,63,50,52,54,49,51,53,51,52,51,49,54,50,49,53,52,51,51,37,63,74,68,68,58,63,69,85,79,46,57,75,67,57,40,48,51,50,51,51,60,66,44,47,63,55,55,48,52,50,50,56,54,48,50,57,52,51,55,52,51,52,55,51,52,54,53,51,51,54,49,52,52,52,52,52,52,50,51,52,52,52,52,49,50,56,66,74,79,107

Organism: NCBI:txid1648404

Foldseek 3Di:
DVVVVVVVVVVVVVVVVVVVPVLVVVLVVVLVVLVVVVVVVCVVVVDDLVPDDPVVVVVVCCVSCVVNVVSVVVSVVVVVVVVVVVVVVVVVVVVVVVVVVVVVVVVVVVVD